Protein AF-A0A6B8VU43-F1 (afdb_monomer_lite)

Radius of gyration: 13.02 Å; chains: 1; bounding box: 34×32×31 Å

Sequence (91 aa):
MGEVASSADVPGYIDCFGKPSQRPTELSLKCVDDSTRLIGIVWDSWQQDSAEGHATLVSPDVEPRDVQVSLSSPIGESFTDLYVEGELAYP

Foldseek 3Di:
DDDPQDPPQAAFAAALVDDRDRQDQKHQLDNVDSQWIWHRWAWPATHNAKTKTKTWIGHPVDDTDIWIWMFGDDDHRYTQWIATNNHTRHD

Structure (mmCIF, N/CA/C/O backbone):
data_AF-A0A6B8VU43-F1
#
_entry.id   AF-A0A6B8VU43-F1
#
loop_
_atom_site.group_PDB
_atom_site.id
_atom_site.type_symbol
_atom_site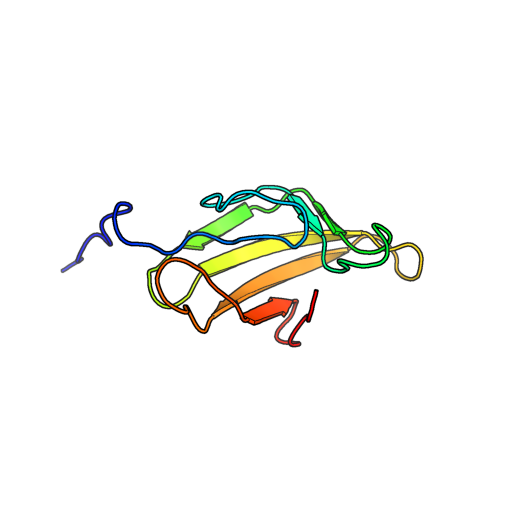.label_atom_id
_atom_site.label_alt_id
_atom_site.label_comp_id
_atom_site.label_asym_id
_atom_site.label_entity_id
_atom_site.label_seq_id
_atom_site.pdbx_PDB_ins_code
_atom_site.Cartn_x
_atom_site.Cartn_y
_atom_site.Cartn_z
_atom_site.occupancy
_atom_site.B_iso_or_equiv
_atom_site.auth_seq_id
_atom_site.auth_comp_id
_atom_site.auth_asym_id
_atom_site.auth_atom_id
_atom_site.pdbx_PDB_model_num
ATOM 1 N N . MET A 1 1 ? -15.559 -17.305 18.803 1.00 45.88 1 MET A N 1
ATOM 2 C CA . MET A 1 1 ? -14.882 -17.798 17.587 1.00 45.88 1 MET A CA 1
ATOM 3 C C . MET A 1 1 ? -15.376 -16.942 16.432 1.00 45.88 1 MET A C 1
ATOM 5 O O . MET A 1 1 ? -16.548 -17.056 16.111 1.00 45.88 1 MET A O 1
ATOM 9 N N . GLY A 1 2 ? -14.505 -16.076 15.897 1.00 50.50 2 GLY A N 1
ATOM 10 C CA . GLY A 1 2 ? -14.644 -15.399 14.599 1.00 50.50 2 GLY A CA 1
ATOM 11 C C . GLY A 1 2 ? -15.651 -14.251 14.521 1.00 50.50 2 GLY A C 1
ATOM 12 O O . GLY A 1 2 ? -16.766 -14.452 14.054 1.00 50.50 2 GLY A O 1
ATOM 13 N N . GLU A 1 3 ? -15.248 -13.042 14.910 1.00 45.56 3 GLU A N 1
ATOM 14 C CA . GLU A 1 3 ? -15.929 -11.824 14.460 1.00 45.56 3 GLU A CA 1
ATOM 15 C C . GLU A 1 3 ? -15.557 -11.595 12.993 1.00 45.56 3 GLU A C 1
ATOM 17 O O . GLU A 1 3 ? -14.404 -11.347 12.647 1.00 45.56 3 GLU A O 1
ATOM 22 N N . VAL A 1 4 ? -16.541 -11.773 12.116 1.00 44.19 4 VAL A N 1
ATOM 23 C CA . VAL A 1 4 ? -16.442 -11.431 10.699 1.00 44.19 4 VAL A CA 1
ATOM 24 C C . VAL A 1 4 ? -16.362 -9.910 10.631 1.00 44.19 4 VAL A C 1
ATOM 26 O O . VAL A 1 4 ? -17.365 -9.245 10.884 1.00 44.19 4 VAL A O 1
ATOM 29 N N . ALA A 1 5 ? -15.179 -9.365 10.332 1.00 46.16 5 ALA A N 1
ATOM 30 C CA . ALA A 1 5 ? -15.006 -7.947 10.034 1.00 46.16 5 ALA A CA 1
ATOM 31 C C . ALA A 1 5 ? -15.974 -7.578 8.901 1.00 46.16 5 ALA A C 1
ATOM 33 O O . ALA A 1 5 ? -15.791 -7.958 7.741 1.00 46.16 5 ALA A O 1
ATOM 34 N N . SER A 1 6 ? -17.071 -6.922 9.272 1.00 41.22 6 SER A N 1
ATOM 35 C CA . SER A 1 6 ? -18.106 -6.478 8.352 1.00 41.22 6 SER A CA 1
ATOM 36 C C . SER A 1 6 ? -17.447 -5.523 7.361 1.00 41.22 6 SER A C 1
ATOM 38 O O . SER A 1 6 ? -16.971 -4.461 7.750 1.00 41.22 6 SER A O 1
ATOM 40 N N . SER A 1 7 ? -17.394 -5.889 6.079 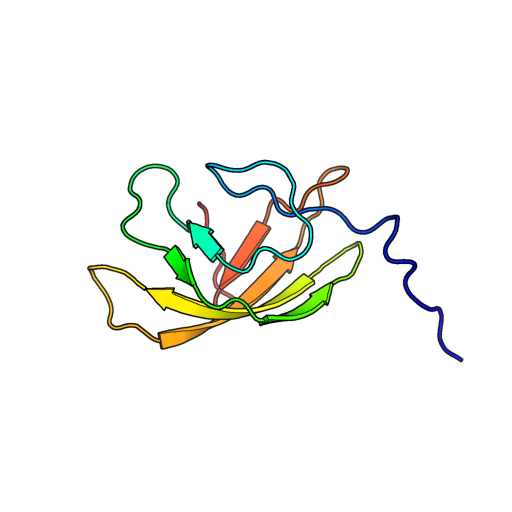1.00 50.88 7 SER A N 1
ATOM 41 C CA . SER A 1 7 ? -16.754 -5.099 5.010 1.00 50.88 7 SER A CA 1
ATOM 42 C C . SER A 1 7 ? -17.407 -3.727 4.753 1.00 50.88 7 SER A C 1
ATOM 44 O O . SER A 1 7 ? -17.082 -3.074 3.767 1.00 50.88 7 SER A O 1
ATOM 46 N N . ALA A 1 8 ? -18.339 -3.300 5.609 1.00 51.44 8 ALA A N 1
ATOM 47 C CA . ALA A 1 8 ? -19.080 -2.052 5.507 1.00 51.44 8 ALA A CA 1
ATOM 48 C C . ALA A 1 8 ? -18.425 -0.864 6.241 1.00 51.44 8 ALA A C 1
ATOM 50 O O . ALA A 1 8 ? -18.793 0.261 5.931 1.00 51.44 8 ALA A O 1
ATOM 51 N N . ASP A 1 9 ? -17.466 -1.088 7.152 1.00 57.56 9 ASP A N 1
ATOM 52 C CA . ASP A 1 9 ? -16.855 -0.020 7.983 1.00 57.56 9 ASP A CA 1
ATOM 53 C C . ASP A 1 9 ? -15.338 0.141 7.764 1.00 57.56 9 ASP A C 1
ATOM 55 O O . ASP A 1 9 ? -14.663 0.903 8.448 1.00 57.56 9 ASP A O 1
ATOM 59 N N . VAL A 1 10 ? -14.763 -0.597 6.811 1.00 68.31 10 VAL A N 1
ATOM 60 C CA . VAL A 1 10 ? -13.320 -0.527 6.565 1.00 68.31 10 VAL A CA 1
ATOM 61 C C . VAL A 1 10 ? -12.975 0.695 5.705 1.00 68.31 10 VAL A C 1
ATOM 63 O O . VAL A 1 10 ? -13.571 0.859 4.630 1.00 68.31 10 VAL A O 1
ATOM 66 N N . PRO A 1 11 ? -12.011 1.533 6.133 1.00 72.38 11 PRO A N 1
ATOM 67 C CA . PRO A 1 11 ? -11.663 2.750 5.429 1.00 72.38 11 PRO A CA 1
ATOM 68 C C . PRO A 1 11 ? -11.144 2.425 4.030 1.00 72.38 11 PRO A C 1
ATOM 70 O O . PRO A 1 11 ? -10.548 1.373 3.778 1.00 72.38 11 PRO A O 1
ATOM 73 N N . GLY A 1 12 ? -11.430 3.323 3.093 1.00 72.19 12 GLY A N 1
ATOM 74 C CA . GLY A 1 12 ? -10.897 3.254 1.741 1.00 72.19 12 GLY A CA 1
ATOM 75 C C . GLY A 1 12 ? -9.427 3.658 1.714 1.00 72.19 12 GLY A C 1
ATOM 76 O O . GLY A 1 12 ? -8.919 4.293 2.636 1.00 72.19 12 GLY A O 1
ATOM 77 N N . TYR A 1 13 ? -8.735 3.335 0.628 1.00 75.25 13 TYR A N 1
ATOM 78 C CA . TYR A 1 13 ? -7.488 4.024 0.326 1.00 75.25 13 TYR A CA 1
ATOM 79 C C . TYR A 1 13 ? -7.767 5.076 -0.740 1.00 75.25 13 TYR A C 1
ATOM 81 O O . TYR A 1 13 ? -8.415 4.793 -1.754 1.00 75.25 13 TYR A O 1
ATOM 89 N N . ILE A 1 14 ? -7.320 6.299 -0.476 1.00 68.38 14 ILE A N 1
ATOM 90 C CA . ILE A 1 14 ? -7.319 7.378 -1.454 1.00 68.38 14 ILE A CA 1
ATOM 91 C C . ILE A 1 14 ? -5.882 7.507 -1.927 1.00 68.38 14 ILE A C 1
ATOM 93 O O . ILE A 1 14 ? -5.019 7.976 -1.191 1.00 68.38 14 ILE A O 1
ATOM 97 N N . ASP A 1 15 ? -5.647 7.074 -3.158 1.00 67.81 15 ASP A N 1
ATOM 98 C CA . ASP A 1 15 ? -4.427 7.435 -3.861 1.00 67.81 15 ASP A CA 1
ATOM 99 C C . ASP A 1 15 ? -4.417 8.934 -4.185 1.00 67.81 15 ASP A C 1
ATOM 101 O O . ASP A 1 15 ? -5.470 9.577 -4.249 1.00 67.81 15 ASP A O 1
ATOM 105 N N . CYS A 1 16 ? -3.243 9.477 -4.486 1.00 62.94 16 CYS A N 1
ATOM 106 C CA . CYS A 1 16 ? -3.080 10.871 -4.852 1.00 62.94 16 CYS A CA 1
ATOM 107 C C . CYS A 1 16 ? -3.954 11.351 -6.022 1.00 62.94 16 CYS A C 1
ATOM 109 O O . CYS A 1 16 ? -4.365 12.512 -6.057 1.00 62.94 16 CYS A O 1
ATOM 111 N N . PHE A 1 17 ? -4.273 10.465 -6.970 1.00 57.00 17 PHE A N 1
ATOM 112 C CA . PHE A 1 17 ? -5.082 10.799 -8.149 1.00 57.00 17 PHE A CA 1
ATOM 113 C C . PHE A 1 17 ? -6.543 10.318 -8.076 1.00 57.00 17 PHE A C 1
ATOM 115 O O . PHE A 1 17 ? -7.284 10.436 -9.056 1.00 57.00 17 PHE A O 1
ATOM 122 N N . GLY A 1 18 ? -6.983 9.758 -6.945 1.00 59.22 18 GLY A N 1
ATOM 123 C CA . GLY A 1 18 ? -8.136 8.857 -6.924 1.00 59.22 18 GLY A CA 1
ATOM 124 C C . GLY A 1 18 ? -9.313 9.233 -6.028 1.00 59.22 18 GLY A C 1
ATOM 125 O O . GLY A 1 18 ? -9.218 9.992 -5.071 1.00 59.22 18 GLY A O 1
ATOM 126 N N . LYS A 1 19 ? -10.459 8.613 -6.339 1.00 56.91 19 LYS A N 1
ATOM 127 C CA . LYS A 1 19 ? -11.604 8.473 -5.429 1.00 56.91 19 LYS A CA 1
ATOM 128 C C . LYS A 1 19 ? -11.302 7.388 -4.389 1.00 56.91 19 LYS A C 1
ATOM 130 O O . LYS A 1 19 ? -10.699 6.382 -4.772 1.00 56.91 19 LYS A O 1
ATOM 135 N N . PRO A 1 20 ? -11.794 7.525 -3.143 1.00 61.84 20 PRO A N 1
ATOM 136 C CA . PRO A 1 20 ? -11.697 6.474 -2.134 1.00 61.84 20 PRO A CA 1
ATOM 137 C C . PRO A 1 20 ? -12.238 5.177 -2.712 1.00 61.84 20 PRO A C 1
ATOM 139 O O . PRO A 1 20 ? -13.420 5.070 -3.041 1.00 61.84 20 PRO A O 1
ATOM 142 N N . SER A 1 21 ? -11.334 4.222 -2.896 1.00 68.00 21 SER A N 1
ATOM 143 C CA . SER A 1 21 ? -11.652 2.919 -3.453 1.00 68.00 21 SER A CA 1
ATOM 144 C C . SER A 1 21 ? -11.167 1.875 -2.468 1.00 68.00 21 SER A C 1
ATOM 146 O O . SER A 1 21 ? -10.040 1.925 -1.975 1.00 68.00 21 SER A O 1
ATOM 148 N N . GLN A 1 22 ? -12.048 0.942 -2.136 1.00 74.00 22 GLN A N 1
ATOM 149 C CA . GLN A 1 22 ? -11.678 -0.203 -1.323 1.00 74.00 22 GLN A CA 1
ATOM 150 C C . GLN A 1 22 ? -10.967 -1.204 -2.234 1.00 74.00 22 GLN A C 1
ATOM 152 O O . GLN A 1 22 ? -11.517 -1.591 -3.264 1.00 74.00 22 GLN A O 1
ATOM 157 N N . ARG A 1 23 ? -9.756 -1.621 -1.851 1.00 76.56 23 ARG A N 1
ATOM 158 C CA . ARG A 1 23 ? -8.932 -2.604 -2.579 1.00 76.56 23 ARG A CA 1
ATOM 159 C C . ARG A 1 23 ? -8.599 -2.212 -4.029 1.00 76.56 23 ARG A C 1
ATOM 161 O O . ARG A 1 23 ? -8.954 -2.941 -4.956 1.00 76.56 23 ARG A O 1
ATOM 168 N N . PRO A 1 24 ? -7.905 -1.085 -4.252 1.00 79.19 24 PRO A N 1
ATOM 169 C CA . PRO A 1 24 ? -7.413 -0.739 -5.579 1.00 79.19 24 PRO A CA 1
ATOM 170 C C . PRO A 1 24 ? -6.368 -1.760 -6.043 1.00 79.19 24 PRO A C 1
ATOM 172 O O . PRO A 1 24 ? -5.572 -2.250 -5.243 1.00 79.19 24 PRO A O 1
ATOM 175 N N . THR A 1 25 ? -6.375 -2.082 -7.335 1.00 83.19 25 THR A N 1
ATOM 176 C CA . THR A 1 25 ? -5.386 -2.968 -7.974 1.00 83.19 25 THR A CA 1
ATOM 177 C C . THR A 1 25 ? -4.152 -2.221 -8.473 1.00 83.19 25 THR A C 1
ATOM 179 O O . THR A 1 25 ? -3.187 -2.855 -8.895 1.00 83.19 25 THR A O 1
ATOM 182 N N . GLU A 1 26 ? -4.187 -0.890 -8.455 1.00 82.81 26 GLU A N 1
ATOM 183 C CA . GLU A 1 26 ? -3.119 -0.001 -8.908 1.00 82.81 26 GLU A CA 1
ATOM 184 C C . GLU A 1 26 ? -3.066 1.220 -7.980 1.00 82.81 26 GLU A C 1
ATOM 186 O O . GLU A 1 26 ? -4.117 1.773 -7.655 1.00 82.81 26 GLU A O 1
ATOM 191 N N . LEU A 1 27 ? -1.868 1.615 -7.547 1.00 80.25 27 LEU A N 1
ATOM 192 C CA . LEU A 1 27 ? -1.616 2.772 -6.680 1.00 80.25 27 LEU A CA 1
ATOM 193 C C . LEU A 1 27 ? -0.382 3.530 -7.158 1.00 80.25 27 LEU A C 1
ATOM 195 O O . LEU A 1 27 ? 0.625 2.914 -7.493 1.00 80.25 27 LEU A O 1
ATOM 199 N N . SER A 1 28 ? -0.419 4.852 -7.148 1.00 79.50 28 SER A N 1
ATOM 200 C CA . SER A 1 28 ? 0.718 5.696 -7.490 1.00 79.50 28 SER A CA 1
ATOM 201 C C . SER A 1 28 ? 1.408 6.157 -6.209 1.00 79.50 28 SER A C 1
ATOM 203 O O . SER A 1 28 ? 0.878 6.941 -5.431 1.00 79.50 28 SER A O 1
ATOM 205 N N . LEU A 1 29 ? 2.647 5.705 -6.008 1.00 75.19 29 LEU A N 1
ATOM 206 C CA . LEU A 1 29 ? 3.480 6.100 -4.864 1.00 75.19 29 LEU A CA 1
ATOM 207 C C . LEU A 1 29 ? 4.090 7.493 -5.014 1.00 75.19 29 LEU A C 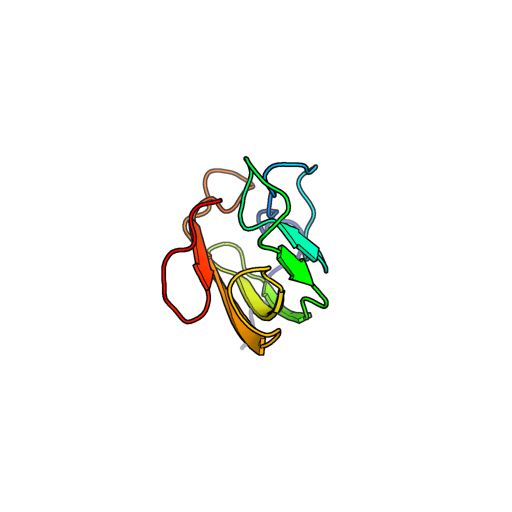1
ATOM 209 O O . LEU A 1 29 ? 4.873 7.905 -4.169 1.00 75.19 29 LEU A O 1
ATOM 213 N N . LYS A 1 30 ? 3.837 8.182 -6.125 1.00 71.62 30 LYS A N 1
ATOM 214 C CA . LYS A 1 30 ? 4.276 9.556 -6.324 1.00 71.62 30 LYS A CA 1
ATOM 215 C C . LYS A 1 30 ? 3.152 10.373 -6.932 1.00 71.62 30 LYS A C 1
ATOM 217 O O . LYS A 1 30 ? 2.845 10.246 -8.113 1.00 71.62 30 LYS A O 1
ATOM 222 N N . CYS A 1 31 ? 2.607 11.274 -6.124 1.00 66.75 31 CYS A N 1
ATOM 223 C CA . CYS A 1 31 ? 1.662 12.310 -6.525 1.00 66.75 31 CYS A CA 1
ATOM 224 C C . CYS A 1 31 ? 2.180 13.208 -7.649 1.00 66.75 31 CYS A C 1
ATOM 226 O O . CYS A 1 31 ? 1.421 13.721 -8.468 1.00 66.75 31 CYS A O 1
ATOM 228 N N . VAL A 1 32 ? 3.483 13.486 -7.610 1.00 66.19 32 VAL A N 1
ATOM 229 C CA . VAL A 1 32 ? 4.098 14.538 -8.424 1.00 66.19 32 VAL A CA 1
ATOM 230 C C . VAL A 1 32 ? 4.487 14.011 -9.800 1.00 66.19 32 VAL A C 1
ATOM 232 O O . VAL A 1 32 ? 4.315 14.707 -10.796 1.00 66.19 32 VAL A O 1
ATOM 235 N N . ASP A 1 33 ? 4.952 12.766 -9.862 1.00 64.06 33 ASP A N 1
ATOM 236 C CA . ASP A 1 33 ? 5.405 12.132 -11.088 1.00 64.06 33 ASP A CA 1
ATOM 237 C C . ASP A 1 33 ? 4.971 10.666 -11.060 1.00 64.06 33 ASP A C 1
ATOM 239 O O . ASP A 1 33 ? 5.451 9.906 -10.221 1.00 64.06 33 ASP A O 1
ATOM 243 N N . ASP A 1 34 ? 4.148 10.246 -12.026 1.00 64.44 34 ASP A N 1
ATOM 244 C CA . ASP A 1 34 ? 3.617 8.875 -12.243 1.00 64.44 34 ASP A CA 1
ATOM 245 C C . ASP A 1 34 ? 4.709 7.808 -12.526 1.00 64.44 34 ASP A C 1
ATOM 247 O O . ASP A 1 34 ? 4.476 6.731 -13.070 1.00 64.44 34 ASP A O 1
ATOM 251 N N . SER A 1 35 ? 5.951 8.151 -12.196 1.00 77.44 35 SER A N 1
ATOM 252 C CA . SER A 1 35 ? 7.161 7.357 -12.294 1.00 77.44 35 SER A CA 1
ATOM 253 C C . SER A 1 35 ? 7.064 6.094 -11.445 1.00 77.44 35 SER A C 1
ATOM 255 O O . SER A 1 35 ? 7.360 5.006 -11.925 1.00 77.44 35 SER A O 1
ATOM 257 N N . THR A 1 36 ? 6.657 6.231 -10.182 1.00 83.00 36 THR A N 1
ATOM 258 C CA . THR A 1 36 ? 6.649 5.136 -9.208 1.00 83.00 36 THR A CA 1
ATOM 259 C C . THR A 1 36 ? 5.212 4.750 -8.910 1.00 83.00 36 THR A C 1
ATOM 261 O O . THR A 1 36 ? 4.463 5.519 -8.309 1.00 83.00 36 THR A O 1
ATOM 264 N N . ARG A 1 37 ? 4.842 3.533 -9.298 1.00 85.88 37 ARG A N 1
ATOM 265 C CA . ARG A 1 37 ? 3.504 2.989 -9.085 1.00 85.88 37 ARG A CA 1
ATOM 266 C C . ARG A 1 37 ? 3.551 1.51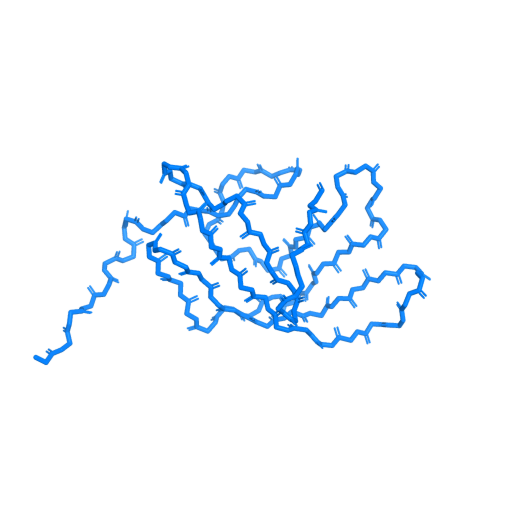3 -8.735 1.00 85.88 37 ARG A C 1
ATOM 268 O O . ARG A 1 37 ? 4.453 0.781 -9.130 1.00 85.88 37 ARG A O 1
ATOM 275 N N . LEU A 1 38 ? 2.554 1.089 -7.992 1.00 87.50 38 LEU A N 1
ATOM 276 C CA . LEU A 1 38 ? 2.259 -0.274 -7.617 1.00 87.50 38 LEU A CA 1
ATOM 277 C C . LEU A 1 38 ? 1.164 -0.769 -8.553 1.00 87.50 38 LEU A C 1
ATOM 279 O O . LEU A 1 38 ? 0.103 -0.157 -8.641 1.00 87.50 38 LEU A O 1
ATOM 283 N N . ILE A 1 39 ? 1.414 -1.863 -9.257 1.00 89.12 39 ILE A N 1
ATOM 284 C CA . ILE A 1 39 ? 0.431 -2.499 -10.138 1.00 89.12 39 ILE A CA 1
ATOM 285 C C . ILE A 1 39 ? 0.161 -3.927 -9.679 1.00 89.12 39 ILE A C 1
ATOM 287 O O . ILE A 1 39 ? 0.987 -4.535 -8.999 1.00 89.12 39 ILE A O 1
ATOM 291 N N . GLY A 1 40 ? -0.990 -4.472 -10.074 1.00 88.69 40 GLY A N 1
ATOM 292 C CA . GLY A 1 40 ? -1.338 -5.862 -9.776 1.00 88.69 40 GLY A CA 1
ATOM 293 C C . GLY A 1 40 ? -1.508 -6.125 -8.281 1.00 88.69 40 GLY A C 1
ATOM 294 O O . GLY A 1 40 ? -1.132 -7.190 -7.805 1.00 88.69 40 GLY A O 1
ATOM 295 N N . ILE A 1 41 ? -2.042 -5.153 -7.540 1.00 88.00 41 ILE A N 1
ATOM 296 C CA . ILE A 1 41 ? -2.170 -5.246 -6.088 1.00 88.00 41 ILE A CA 1
ATOM 297 C C . ILE A 1 41 ? -3.203 -6.317 -5.718 1.00 88.00 41 ILE A C 1
ATOM 299 O O . ILE A 1 41 ? -4.365 -6.257 -6.127 1.00 88.00 41 ILE A O 1
ATOM 303 N N . VAL A 1 42 ? -2.776 -7.276 -4.904 1.00 89.62 42 VAL A N 1
ATOM 304 C CA . VAL A 1 42 ? -3.579 -8.353 -4.330 1.00 89.62 42 VAL A CA 1
ATOM 305 C C . VAL A 1 42 ? -3.649 -8.152 -2.822 1.00 89.62 42 VAL A C 1
ATOM 307 O O . VAL A 1 42 ? -2.665 -8.337 -2.112 1.00 89.62 42 VAL A O 1
ATOM 310 N N . TRP A 1 43 ? -4.824 -7.777 -2.329 1.00 88.12 43 TRP A N 1
ATOM 311 C CA . TRP A 1 43 ? -5.075 -7.592 -0.901 1.00 88.12 43 TRP A CA 1
ATOM 312 C C . TRP A 1 43 ? -5.360 -8.933 -0.234 1.00 88.12 43 TRP A C 1
ATOM 314 O O . TRP A 1 43 ? -6.302 -9.626 -0.621 1.00 88.12 43 TRP A O 1
ATOM 324 N N . ASP A 1 44 ? -4.559 -9.272 0.769 1.00 87.62 44 ASP A N 1
ATOM 325 C CA . ASP A 1 44 ? -4.720 -10.485 1.570 1.00 87.62 44 ASP A CA 1
ATOM 326 C C . ASP A 1 44 ? -5.692 -10.214 2.726 1.00 87.62 44 ASP A C 1
ATOM 328 O O . ASP A 1 44 ? -6.667 -10.940 2.936 1.00 87.62 44 ASP A O 1
ATOM 332 N N . SER A 1 45 ? -5.498 -9.077 3.403 1.00 84.31 45 SER A N 1
ATOM 333 C CA . SER A 1 45 ? -6.337 -8.603 4.498 1.00 84.31 45 SER A CA 1
ATOM 334 C C . SER A 1 45 ? -6.740 -7.142 4.274 1.00 84.31 45 SER A C 1
ATOM 336 O O . SER A 1 45 ? -5.994 -6.325 3.741 1.00 84.31 45 SER A O 1
ATOM 338 N N . TRP A 1 46 ? -7.965 -6.791 4.654 1.00 86.06 46 TRP A N 1
ATOM 339 C CA . TRP A 1 46 ? -8.417 -5.401 4.645 1.00 86.06 46 TRP A CA 1
ATOM 340 C C . TRP A 1 46 ? -9.307 -5.190 5.858 1.00 86.06 46 TRP A C 1
ATOM 342 O O . TRP A 1 46 ? -10.449 -5.656 5.876 1.00 86.06 46 TRP A O 1
ATOM 352 N N . GLN A 1 47 ? -8.752 -4.553 6.880 1.00 82.81 47 GLN A N 1
ATOM 353 C CA . GLN A 1 47 ? -9.388 -4.310 8.169 1.00 82.81 47 GLN A CA 1
ATOM 354 C C . GLN A 1 47 ? -9.675 -2.817 8.346 1.00 82.81 47 GLN A C 1
ATOM 356 O O . GLN A 1 47 ? -9.443 -2.016 7.444 1.00 82.81 47 GLN A O 1
ATOM 361 N N . GLN A 1 48 ? -10.244 -2.453 9.495 1.00 78.88 48 GLN A N 1
ATOM 362 C CA . GLN A 1 48 ? -10.575 -1.063 9.794 1.00 78.88 48 GLN A CA 1
ATOM 363 C C . GLN A 1 48 ? -9.327 -0.255 10.171 1.00 78.88 48 GLN A C 1
ATOM 365 O O . GLN A 1 48 ? -9.185 0.892 9.766 1.00 78.88 48 GLN A O 1
ATOM 370 N N . ASP A 1 49 ? -8.412 -0.875 10.914 1.00 81.19 49 ASP A N 1
ATOM 371 C CA . ASP A 1 49 ? -7.199 -0.235 11.429 1.00 81.19 49 ASP A CA 1
ATOM 372 C C . ASP A 1 49 ? -5.989 -0.389 10.499 1.00 81.19 49 ASP A C 1
ATOM 374 O O . ASP A 1 49 ? -5.078 0.440 10.512 1.00 81.19 49 ASP A O 1
ATOM 378 N N . SER A 1 50 ? -5.985 -1.437 9.671 1.00 84.44 50 SER A N 1
ATOM 379 C CA . SER A 1 50 ? -4.916 -1.723 8.718 1.00 84.44 50 SER A CA 1
ATOM 380 C C . SER A 1 50 ? -5.398 -2.547 7.525 1.00 84.44 50 SER A C 1
ATOM 382 O O . SER A 1 50 ? -6.396 -3.261 7.601 1.00 84.44 50 SER A O 1
ATOM 384 N N . ALA A 1 51 ? -4.676 -2.488 6.411 1.00 86.25 51 ALA A N 1
ATOM 385 C CA . ALA A 1 51 ? -4.884 -3.394 5.284 1.00 86.25 51 ALA A CA 1
ATOM 386 C C . ALA A 1 51 ? -3.541 -3.923 4.792 1.00 86.25 51 ALA A C 1
ATOM 388 O O . ALA A 1 51 ? -2.575 -3.172 4.737 1.00 86.25 51 ALA A O 1
ATOM 389 N N . GLU A 1 52 ? -3.473 -5.196 4.426 1.00 89.50 52 GLU A N 1
ATOM 390 C CA . GLU A 1 52 ? -2.249 -5.843 3.961 1.00 89.50 52 GLU A CA 1
ATOM 391 C C . GLU A 1 52 ? -2.475 -6.463 2.587 1.00 89.50 52 GLU A C 1
ATOM 393 O O . GLU A 1 52 ? -3.487 -7.115 2.315 1.00 89.50 52 GLU A O 1
ATOM 398 N N . GLY A 1 53 ? -1.505 -6.284 1.706 1.00 90.12 53 GLY A N 1
ATOM 399 C CA . GLY A 1 53 ? -1.531 -6.827 0.363 1.00 90.12 53 GLY A CA 1
ATOM 400 C C . GLY A 1 53 ? -0.137 -6.985 -0.211 1.00 90.12 53 GLY A C 1
ATOM 401 O O . GLY A 1 53 ? 0.865 -6.668 0.422 1.00 90.12 53 GLY A O 1
ATOM 402 N N . HIS A 1 54 ? -0.086 -7.466 -1.441 1.00 92.19 54 HIS A N 1
ATOM 403 C CA . HIS A 1 54 ? 1.130 -7.602 -2.225 1.00 92.19 54 HIS A CA 1
ATOM 404 C C . HIS A 1 54 ? 0.929 -6.915 -3.561 1.00 92.19 54 HIS A C 1
ATOM 406 O O . HIS A 1 54 ? -0.157 -6.967 -4.129 1.00 92.19 54 HIS A O 1
ATOM 412 N N . ALA A 1 55 ? 1.963 -6.265 -4.061 1.00 90.88 55 ALA A N 1
ATOM 413 C CA . ALA A 1 55 ? 1.908 -5.477 -5.275 1.00 90.88 55 ALA A CA 1
ATOM 414 C C . ALA A 1 55 ? 3.225 -5.574 -6.024 1.00 90.88 55 ALA A C 1
ATOM 416 O O . ALA A 1 55 ? 4.260 -5.833 -5.422 1.00 90.88 55 ALA A O 1
ATOM 417 N N . THR A 1 56 ? 3.220 -5.278 -7.316 1.00 92.25 56 THR A N 1
ATOM 418 C CA . THR A 1 56 ? 4.460 -5.130 -8.072 1.00 92.25 56 THR A CA 1
ATOM 419 C C . THR A 1 56 ? 4.818 -3.650 -8.153 1.00 92.25 56 THR A C 1
ATOM 421 O O . THR A 1 56 ? 4.119 -2.861 -8.791 1.00 92.25 56 THR A O 1
ATOM 424 N N . LEU A 1 57 ? 5.914 -3.263 -7.503 1.00 89.12 57 LEU A N 1
ATOM 425 C CA . LEU A 1 57 ? 6.495 -1.929 -7.591 1.00 89.12 57 LEU A CA 1
ATOM 426 C C . LEU A 1 57 ? 7.152 -1.755 -8.952 1.00 89.12 57 LEU A C 1
ATOM 428 O O . LEU A 1 57 ? 8.106 -2.455 -9.265 1.00 89.12 57 LEU A O 1
ATOM 432 N N . VAL A 1 58 ? 6.684 -0.783 -9.725 1.00 89.31 58 VAL A N 1
ATOM 433 C CA . VAL A 1 58 ? 7.246 -0.381 -11.012 1.00 89.31 58 VAL A CA 1
ATOM 434 C C . VAL A 1 58 ? 7.738 1.052 -10.879 1.00 89.31 58 VAL A C 1
ATOM 436 O O . VAL A 1 58 ? 6.969 1.947 -10.539 1.00 89.31 58 VAL A O 1
ATOM 439 N N . SER A 1 59 ? 9.028 1.274 -11.120 1.00 86.75 59 SER A N 1
ATOM 440 C CA . SER A 1 59 ? 9.636 2.609 -11.130 1.00 86.75 59 SER A CA 1
ATOM 441 C C . SER A 1 59 ? 10.622 2.742 -12.289 1.00 86.75 59 SER A C 1
ATOM 443 O O . SER A 1 59 ? 11.131 1.731 -12.761 1.00 86.75 59 SER A O 1
ATOM 445 N N . PRO A 1 60 ? 10.946 3.959 -12.752 1.00 84.31 60 PRO A N 1
ATOM 446 C CA . PRO A 1 60 ? 12.006 4.155 -13.738 1.00 84.31 60 PRO A CA 1
ATOM 447 C C . PRO A 1 60 ? 13.405 3.905 -13.158 1.00 84.31 60 PRO A C 1
ATOM 449 O O . PRO A 1 60 ? 14.303 3.516 -13.898 1.00 84.31 60 PRO A O 1
ATOM 452 N N . ASP A 1 61 ? 13.590 4.125 -11.852 1.00 83.56 61 ASP A N 1
ATOM 453 C CA . ASP A 1 61 ? 14.880 3.981 -11.163 1.00 83.56 61 ASP A CA 1
ATOM 454 C C . ASP A 1 61 ? 15.189 2.544 -10.723 1.00 83.56 61 ASP A C 1
ATOM 456 O O . ASP A 1 61 ? 16.353 2.204 -10.512 1.00 83.56 61 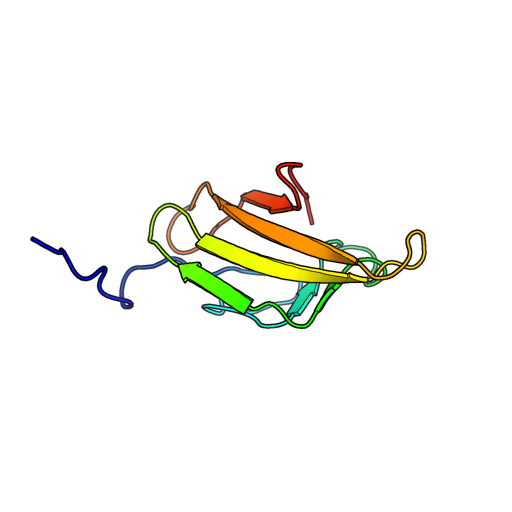ASP A O 1
ATOM 460 N N . VAL A 1 62 ? 14.168 1.697 -10.561 1.00 83.44 62 VAL A N 1
ATOM 461 C CA . VAL A 1 62 ? 14.329 0.320 -10.074 1.00 83.44 62 VAL A CA 1
ATOM 462 C C . VAL A 1 62 ? 13.547 -0.666 -10.928 1.00 83.44 62 VAL A C 1
ATOM 464 O O . VAL A 1 62 ? 12.454 -0.366 -11.401 1.00 83.44 62 VAL A O 1
ATOM 467 N N . GLU A 1 63 ? 14.101 -1.863 -11.107 1.00 88.56 63 GLU A N 1
ATOM 468 C CA . GLU A 1 63 ? 13.418 -2.937 -11.824 1.00 88.56 63 GLU A CA 1
ATOM 469 C C . GLU A 1 63 ? 12.114 -3.347 -11.121 1.00 88.56 63 GLU A C 1
ATOM 471 O O . GLU A 1 63 ? 12.023 -3.272 -9.888 1.00 88.56 63 GLU A O 1
ATOM 476 N N . PRO A 1 64 ? 11.103 -3.785 -11.894 1.00 90.12 64 PRO A N 1
ATOM 477 C CA . PRO A 1 64 ? 9.830 -4.194 -11.339 1.00 90.12 64 PRO A CA 1
ATOM 478 C C . PRO A 1 64 ? 10.008 -5.377 -10.391 1.00 90.12 64 PRO A C 1
ATOM 480 O O . PRO A 1 64 ? 10.563 -6.409 -10.772 1.00 90.12 64 PRO A O 1
ATOM 483 N N . ARG A 1 65 ? 9.533 -5.222 -9.156 1.00 91.75 65 ARG A N 1
ATOM 484 C CA . ARG A 1 65 ? 9.656 -6.241 -8.109 1.00 91.75 65 ARG A CA 1
ATOM 485 C C . ARG A 1 65 ? 8.398 -6.326 -7.271 1.00 91.75 65 ARG A C 1
ATOM 487 O O . ARG A 1 65 ? 7.729 -5.319 -7.049 1.00 91.75 65 ARG A O 1
ATOM 494 N N . ASP A 1 66 ? 8.108 -7.519 -6.784 1.00 92.06 66 ASP A N 1
ATOM 495 C CA . ASP A 1 66 ? 7.026 -7.726 -5.836 1.00 92.06 66 ASP A CA 1
ATOM 496 C C . ASP A 1 66 ? 7.409 -7.152 -4.471 1.00 92.06 66 ASP A C 1
ATOM 498 O O . ASP A 1 66 ? 8.535 -7.316 -3.999 1.00 92.06 66 ASP A O 1
ATOM 502 N N . VAL A 1 67 ? 6.465 -6.437 -3.877 1.00 91.56 67 VAL A N 1
ATOM 503 C CA . VAL A 1 67 ? 6.581 -5.762 -2.592 1.00 91.56 67 VAL A CA 1
ATOM 504 C C . VAL A 1 67 ? 5.323 -6.011 -1.778 1.00 91.56 67 VAL A C 1
ATOM 506 O O . VAL A 1 67 ? 4.212 -6.080 -2.312 1.00 91.56 67 VAL A O 1
ATOM 509 N N . GLN A 1 68 ? 5.484 -6.122 -0.470 1.00 91.56 68 GLN A N 1
ATOM 510 C CA . GLN A 1 68 ? 4.366 -6.123 0.452 1.00 91.56 68 GLN A CA 1
ATOM 511 C C . GLN A 1 68 ? 3.894 -4.690 0.695 1.00 91.56 68 GLN A C 1
ATOM 513 O O . GLN A 1 68 ? 4.702 -3.787 0.909 1.00 91.56 68 GLN A O 1
ATOM 518 N N . VAL A 1 69 ? 2.582 -4.485 0.663 1.00 88.81 69 VAL A N 1
ATOM 519 C CA . VAL A 1 69 ? 1.935 -3.210 0.959 1.00 88.81 69 VAL A CA 1
ATOM 520 C C . VAL A 1 69 ? 1.127 -3.339 2.239 1.00 88.81 69 VAL A C 1
ATOM 522 O O . VAL A 1 69 ? 0.352 -4.280 2.410 1.00 88.81 69 VAL A O 1
ATOM 525 N N . SER A 1 70 ? 1.294 -2.383 3.140 1.00 88.62 70 SER A N 1
ATOM 526 C CA . SER A 1 70 ? 0.541 -2.315 4.383 1.00 88.62 70 SER A CA 1
ATOM 527 C C . SER A 1 70 ? 0.039 -0.898 4.593 1.00 88.62 70 SER A C 1
ATOM 529 O O . SER A 1 70 ? 0.810 0.050 4.656 1.00 88.62 70 SER A O 1
ATOM 531 N N . LEU A 1 71 ? -1.268 -0.742 4.706 1.00 85.88 71 LEU A N 1
ATOM 532 C CA . LEU A 1 71 ? -1.917 0.515 5.037 1.00 85.88 71 LEU A CA 1
ATOM 533 C C . LEU A 1 71 ? -2.153 0.567 6.537 1.00 85.88 71 LEU A C 1
ATOM 535 O O . LEU A 1 71 ? -2.555 -0.432 7.130 1.00 85.88 71 LEU A O 1
ATOM 539 N N . SER A 1 72 ? -1.882 1.713 7.147 1.00 83.00 72 SER A N 1
ATOM 540 C CA . SER A 1 72 ? -2.111 1.957 8.574 1.00 83.00 72 SER A CA 1
ATOM 541 C C . SER A 1 72 ? -2.568 3.399 8.800 1.00 83.00 72 SER A C 1
ATOM 543 O O . SER A 1 72 ? -2.690 4.183 7.856 1.00 83.00 72 SER A O 1
ATOM 545 N N . SER A 1 73 ? -2.834 3.743 10.061 1.00 82.19 73 SER A N 1
ATOM 546 C CA . SER A 1 73 ? -3.279 5.080 10.475 1.00 82.19 73 SER A CA 1
ATOM 547 C C . SER A 1 73 ? -4.506 5.565 9.691 1.00 82.19 73 SER A C 1
ATOM 549 O O . SER A 1 73 ? -4.423 6.522 8.920 1.00 82.19 73 SER A O 1
ATOM 551 N N . PRO A 1 74 ? -5.667 4.914 9.843 1.00 76.88 74 PRO A N 1
ATOM 552 C CA . PRO A 1 74 ? -6.895 5.439 9.271 1.00 76.88 74 PRO A CA 1
ATOM 553 C C . PRO A 1 74 ? -7.266 6.771 9.934 1.00 76.88 74 PRO A C 1
ATOM 555 O O . PRO A 1 74 ? -7.387 6.871 11.157 1.00 76.88 74 PRO A O 1
ATOM 558 N N . ILE A 1 75 ? -7.477 7.805 9.123 1.00 76.00 75 ILE A N 1
ATOM 559 C CA . ILE A 1 75 ? -8.041 9.083 9.551 1.00 76.00 75 ILE A CA 1
ATOM 560 C C . ILE A 1 75 ? -9.452 9.181 8.975 1.00 76.00 75 ILE A C 1
ATOM 562 O O . ILE A 1 75 ? -9.651 9.431 7.786 1.00 76.00 75 ILE A O 1
ATOM 566 N N . GLY A 1 76 ? -10.451 8.972 9.834 1.00 75.81 76 GLY A N 1
ATOM 567 C CA . GLY A 1 76 ? -11.849 8.894 9.411 1.00 75.81 76 GLY A CA 1
ATOM 568 C C . GLY A 1 76 ? -12.096 7.638 8.578 1.00 75.81 76 GLY A C 1
ATOM 569 O O . GLY A 1 76 ? -11.912 6.530 9.066 1.00 75.81 76 GLY A O 1
ATOM 570 N N . GLU A 1 77 ? -12.494 7.814 7.320 1.00 72.31 77 GLU A N 1
ATOM 571 C CA . GLU A 1 77 ? -12.826 6.724 6.391 1.00 72.31 77 GLU A CA 1
ATOM 572 C C . GLU A 1 77 ? -11.693 6.447 5.386 1.00 72.31 77 GLU A C 1
ATOM 574 O O . GLU A 1 77 ? -11.926 5.879 4.316 1.00 72.31 77 GLU A O 1
ATOM 579 N N . SER A 1 78 ? -10.458 6.885 5.668 1.00 78.31 78 SER A N 1
ATOM 580 C CA . SER A 1 78 ? -9.330 6.719 4.743 1.00 78.31 78 SER A CA 1
ATOM 581 C C . SER A 1 78 ? -8.000 6.447 5.438 1.00 78.31 78 SER A C 1
ATOM 583 O O . SER A 1 78 ? -7.666 7.109 6.415 1.00 78.31 78 SER A O 1
ATOM 585 N N . PHE A 1 79 ? -7.218 5.504 4.915 1.00 83.31 79 PHE A N 1
ATOM 586 C CA . PHE A 1 79 ? -5.833 5.294 5.348 1.00 83.31 79 PHE A CA 1
ATOM 587 C C . PHE A 1 79 ? -4.925 6.411 4.830 1.00 83.31 79 PHE A C 1
ATOM 589 O O . PHE A 1 79 ? -4.989 6.744 3.646 1.00 83.31 79 PHE A O 1
ATOM 596 N N . THR A 1 80 ? -4.072 6.965 5.696 1.00 78.81 80 THR A N 1
ATOM 597 C CA . THR A 1 80 ? -3.085 7.988 5.304 1.00 78.81 80 THR A CA 1
ATOM 598 C C . THR A 1 80 ? -1.661 7.470 5.215 1.00 78.81 80 THR A C 1
ATOM 600 O O . THR A 1 80 ? -0.890 7.996 4.419 1.00 78.81 80 THR A O 1
ATOM 603 N N . ASP A 1 81 ? -1.303 6.454 6.002 1.00 83.94 81 ASP A N 1
ATOM 604 C CA . ASP A 1 81 ? 0.044 5.892 5.982 1.00 83.94 81 ASP A CA 1
ATOM 605 C C . ASP A 1 81 ? 0.070 4.631 5.115 1.00 83.94 81 ASP A C 1
ATOM 607 O O . ASP A 1 81 ? -0.663 3.667 5.358 1.00 83.94 81 ASP A O 1
ATOM 611 N N . LEU A 1 82 ? 0.935 4.640 4.101 1.00 83.50 82 LEU A N 1
ATOM 612 C CA . LEU A 1 82 ? 1.251 3.482 3.276 1.00 83.50 82 LEU A CA 1
ATOM 613 C C . LEU A 1 82 ? 2.673 3.030 3.585 1.00 83.50 82 LEU A C 1
ATOM 615 O O . LEU A 1 82 ? 3.622 3.802 3.521 1.00 83.50 82 LEU A O 1
ATOM 619 N N . TYR A 1 83 ? 2.817 1.753 3.888 1.00 86.94 83 TYR A N 1
ATOM 620 C CA . TYR A 1 83 ? 4.086 1.079 4.071 1.00 86.94 83 TYR A CA 1
ATOM 621 C C . TYR A 1 83 ? 4.305 0.132 2.899 1.00 86.94 83 TYR A C 1
ATOM 623 O O . TYR A 1 83 ? 3.419 -0.641 2.543 1.00 86.94 83 TYR A O 1
ATOM 631 N N . VAL A 1 84 ? 5.493 0.182 2.311 1.00 87.19 84 VAL A N 1
ATOM 632 C CA . VAL A 1 84 ? 5.943 -0.720 1.253 1.00 87.19 84 VAL A CA 1
ATOM 633 C C . VAL A 1 84 ? 7.189 -1.422 1.771 1.00 87.19 84 VAL A C 1
ATOM 635 O O . VAL A 1 84 ? 8.160 -0.760 2.120 1.00 87.19 84 VAL A O 1
ATOM 638 N N . GLU A 1 85 ? 7.163 -2.751 1.883 1.00 86.38 85 GLU A N 1
ATOM 639 C CA . GLU A 1 85 ? 8.243 -3.543 2.508 1.00 86.38 85 GLU A CA 1
ATOM 640 C C . GLU A 1 85 ? 8.579 -3.092 3.950 1.00 86.38 85 GLU A C 1
ATOM 642 O O . GLU A 1 85 ? 9.706 -3.235 4.424 1.00 86.38 85 GLU A O 1
ATOM 647 N N . GLY A 1 86 ? 7.608 -2.504 4.660 1.00 81.81 86 GLY A N 1
ATOM 648 C CA . GLY A 1 86 ? 7.811 -1.926 5.994 1.00 81.81 86 GLY A CA 1
ATOM 649 C C . GLY A 1 86 ? 8.493 -0.552 6.007 1.00 81.81 86 GLY A C 1
ATOM 650 O O . GLY A 1 86 ? 8.677 0.020 7.081 1.00 81.81 86 GLY A O 1
ATOM 651 N N . GLU A 1 87 ? 8.825 0.011 4.844 1.00 82.62 87 GLU A N 1
ATOM 652 C CA . GLU A 1 87 ? 9.261 1.399 4.704 1.00 82.62 87 GLU A CA 1
ATOM 653 C C . GLU A 1 87 ? 8.052 2.293 4.423 1.00 82.62 87 GLU A C 1
ATOM 655 O O . GLU A 1 87 ? 7.222 1.983 3.570 1.00 82.62 87 GLU A O 1
ATOM 660 N N . LEU A 1 88 ? 7.923 3.396 5.164 1.00 80.69 88 LEU A N 1
ATOM 661 C CA . LEU A 1 88 ? 6.823 4.333 4.969 1.00 80.69 88 LEU A CA 1
ATOM 662 C C . LEU A 1 88 ? 6.985 5.018 3.605 1.00 80.69 88 LEU A C 1
ATOM 664 O O . LEU A 1 88 ? 7.884 5.838 3.407 1.00 80.69 88 LEU A O 1
ATOM 668 N N . ALA A 1 89 ? 6.113 4.661 2.671 1.00 72.19 89 ALA A N 1
ATOM 669 C CA . ALA A 1 89 ? 6.053 5.243 1.349 1.00 72.19 89 ALA A CA 1
ATOM 670 C C . ALA A 1 89 ? 5.088 6.427 1.395 1.00 72.19 89 ALA A C 1
ATOM 672 O O . ALA A 1 89 ? 3.870 6.257 1.411 1.00 72.19 89 ALA A O 1
ATOM 673 N N . TYR A 1 90 ? 5.646 7.635 1.435 1.00 60.66 90 TYR A N 1
ATOM 674 C CA . TYR A 1 90 ? 4.860 8.846 1.238 1.00 60.66 90 TYR A CA 1
ATOM 675 C C . TYR A 1 90 ? 4.578 9.041 -0.259 1.00 60.66 90 TYR A C 1
ATOM 677 O O . TYR A 1 90 ? 5.547 9.158 -1.017 1.00 60.66 90 TYR A O 1
ATOM 685 N N . PRO A 1 91 ? 3.301 9.082 -0.680 1.00 54.16 91 PRO A N 1
ATOM 686 C CA . PRO A 1 91 ? 2.928 9.542 -2.012 1.00 54.16 91 PRO A CA 1
ATOM 687 C C . PRO A 1 91 ? 3.238 11.028 -2.253 1.00 54.16 91 PRO A C 1
ATOM 689 O O . PRO A 1 91 ? 3.203 11.822 -1.283 1.00 54.16 91 PRO A O 1
#

Organism: NCBI:txid2675216

Secondary stru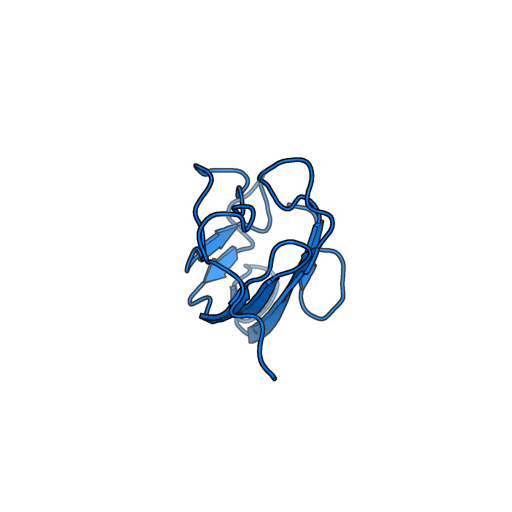cture (DSSP, 8-state):
------TTSPPEE--TT---BSS-SEEES-SS-TTSEEEEEEEEEE-SS-EEEEEEEE-SSS--EEEEEEEEEEETTEEEEEEETTEE---

pLDDT: mean 76.74, std 13.28, range [41.22, 92.25]